Protein AF-W1XJT5-F1 (afdb_monomer_lite)

pLDDT: mean 87.56, std 9.22, range [59.28, 98.25]

Structure (mmCIF, N/CA/C/O backbone):
data_AF-W1XJT5-F1
#
_entry.id   AF-W1XJT5-F1
#
loop_
_atom_site.group_PDB
_atom_site.id
_atom_site.type_symbol
_atom_site.label_atom_id
_atom_site.label_alt_id
_atom_site.label_comp_id
_atom_site.label_asym_id
_atom_site.label_entity_id
_atom_site.label_seq_id
_atom_site.pdbx_PDB_ins_code
_atom_site.Cartn_x
_atom_site.Cartn_y
_atom_site.Cartn_z
_atom_site.occupancy
_atom_site.B_iso_or_equiv
_atom_site.auth_seq_id
_atom_site.auth_comp_id
_atom_site.auth_asym_id
_atom_site.auth_atom_id
_atom_site.pdbx_PDB_model_num
ATOM 1 N N . ALA A 1 1 ? -17.148 11.305 3.351 1.00 88.12 1 ALA A N 1
ATOM 2 C CA . ALA A 1 1 ? -17.653 9.930 3.123 1.00 88.12 1 ALA A CA 1
ATOM 3 C C . ALA A 1 1 ? -16.658 8.889 3.640 1.00 88.12 1 ALA A C 1
ATOM 5 O O . ALA A 1 1 ? -17.015 8.144 4.544 1.00 88.12 1 ALA A O 1
ATOM 6 N N . PHE A 1 2 ? -15.405 8.926 3.171 1.00 92.44 2 PHE A N 1
ATOM 7 C CA . PHE A 1 2 ? -14.313 8.024 3.569 1.00 92.44 2 PHE A CA 1
ATOM 8 C C . PHE A 1 2 ? -14.162 7.825 5.087 1.00 92.44 2 PHE A C 1
ATOM 10 O O . PHE A 1 2 ? -14.231 6.705 5.579 1.00 92.44 2 PHE A O 1
ATOM 17 N N . THR A 1 3 ? -14.057 8.909 5.864 1.00 92.06 3 THR A N 1
ATOM 18 C CA . THR A 1 3 ? -13.899 8.814 7.329 1.00 92.06 3 THR A CA 1
ATOM 19 C C . THR A 1 3 ? -15.021 8.013 8.013 1.00 92.06 3 THR A C 1
ATOM 21 O O . THR A 1 3 ? -14.771 7.270 8.963 1.00 92.06 3 THR A O 1
ATOM 24 N N . GLN A 1 4 ? -16.260 8.128 7.527 1.00 94.62 4 GLN A N 1
ATOM 25 C CA . GLN A 1 4 ? -17.400 7.406 8.097 1.00 94.62 4 GLN A CA 1
ATOM 26 C C . GLN A 1 4 ? -17.391 5.919 7.719 1.00 94.62 4 GLN A C 1
ATOM 28 O O . GLN A 1 4 ? -17.813 5.083 8.519 1.00 94.62 4 GLN A O 1
ATOM 33 N N . GLU A 1 5 ? -16.906 5.591 6.525 1.00 94.69 5 GLU A N 1
ATOM 34 C CA . GLU A 1 5 ? -16.703 4.217 6.066 1.00 94.69 5 GLU A CA 1
ATOM 35 C C . GLU A 1 5 ? -15.597 3.524 6.866 1.00 94.69 5 GLU A C 1
ATOM 37 O O . GLU A 1 5 ? -15.837 2.461 7.434 1.00 94.69 5 GLU A O 1
ATOM 42 N N . VAL A 1 6 ? -14.437 4.175 7.019 1.00 94.00 6 VAL A N 1
ATOM 43 C CA . VAL A 1 6 ? -13.324 3.674 7.842 1.00 94.00 6 VAL A CA 1
ATOM 44 C C . VAL A 1 6 ? -13.784 3.403 9.273 1.00 94.00 6 VAL A C 1
ATOM 46 O O . VAL A 1 6 ? -13.485 2.348 9.826 1.00 94.00 6 VAL A O 1
ATOM 49 N N . LYS A 1 7 ? -14.562 4.320 9.867 1.00 94.62 7 LYS A N 1
ATOM 50 C CA . LYS A 1 7 ? -15.128 4.123 11.208 1.00 94.62 7 LYS A CA 1
ATOM 51 C C . LYS A 1 7 ? -15.990 2.857 11.277 1.00 94.62 7 LYS A C 1
ATOM 53 O O . LYS A 1 7 ? -15.750 2.017 12.137 1.00 94.62 7 LYS A O 1
ATOM 58 N N . ARG A 1 8 ? -16.946 2.698 10.355 1.00 97.12 8 ARG A N 1
ATOM 59 C CA . ARG A 1 8 ? -17.837 1.521 10.305 1.00 97.12 8 ARG A CA 1
ATOM 60 C C . ARG A 1 8 ? -17.064 0.219 10.093 1.00 97.12 8 ARG A C 1
ATOM 62 O O . ARG A 1 8 ? -17.406 -0.800 10.685 1.00 97.12 8 ARG A O 1
ATOM 69 N N . TYR A 1 9 ? -16.024 0.244 9.262 1.00 96.00 9 TYR A N 1
ATOM 70 C CA . TYR A 1 9 ? -15.168 -0.916 9.030 1.00 96.00 9 TYR A CA 1
ATOM 71 C C . TYR A 1 9 ? -14.431 -1.333 10.310 1.00 96.00 9 TYR A C 1
ATOM 73 O O . TYR A 1 9 ? -14.473 -2.501 10.688 1.00 96.00 9 TYR A O 1
ATOM 81 N N . LEU A 1 10 ? -13.806 -0.384 11.013 1.00 95.62 10 LEU A N 1
ATOM 82 C CA . LEU A 1 10 ? -13.038 -0.670 12.230 1.00 95.62 10 LEU A CA 1
ATOM 83 C C . LEU A 1 10 ? -13.923 -1.046 13.428 1.00 95.62 10 LEU A C 1
ATOM 85 O O . LEU A 1 10 ? -13.483 -1.811 14.277 1.00 95.62 10 LEU A O 1
ATOM 89 N N . GLU A 1 11 ? -15.175 -0.580 13.481 1.00 97.44 11 GLU A N 1
ATOM 90 C CA . GLU A 1 11 ? -16.171 -1.075 14.448 1.00 97.44 11 GLU A CA 1
ATOM 91 C C . GLU A 1 11 ? -16.449 -2.574 14.255 1.00 97.44 11 GLU A C 1
ATOM 93 O O . GLU A 1 11 ? -16.609 -3.307 15.229 1.00 97.44 11 GLU A O 1
ATOM 98 N N . ARG A 1 12 ? -16.473 -3.045 13.002 1.00 98.25 12 ARG A N 1
ATOM 99 C CA . ARG A 1 12 ? -16.688 -4.460 12.667 1.00 98.25 12 ARG A CA 1
ATOM 100 C C . ARG A 1 12 ? -15.419 -5.306 12.800 1.00 98.25 12 ARG A C 1
ATOM 102 O O . ARG A 1 12 ? -15.512 -6.481 13.148 1.00 98.25 12 ARG A O 1
ATOM 109 N N . TYR A 1 13 ? -14.254 -4.724 12.524 1.00 97.56 13 TYR A N 1
ATOM 110 C CA . TYR A 1 13 ? -12.954 -5.399 12.528 1.00 97.56 13 TYR A CA 1
ATOM 111 C C . TYR A 1 13 ? -11.945 -4.652 13.418 1.00 97.56 13 TYR A C 1
ATOM 113 O O . TYR A 1 13 ? -10.977 -4.073 12.919 1.00 97.56 13 TYR A O 1
ATOM 121 N N . PRO A 1 14 ? -12.127 -4.675 14.751 1.00 96.69 14 PRO A N 1
ATOM 122 C CA . PRO A 1 14 ? -11.333 -3.857 15.673 1.00 96.69 14 PRO A CA 1
ATOM 123 C C . PRO A 1 14 ? -9.846 -4.240 15.726 1.00 96.69 14 PRO A C 1
ATOM 125 O O . PRO A 1 14 ? -9.019 -3.433 16.138 1.00 96.69 14 PRO A O 1
ATOM 128 N N . ASN A 1 15 ? -9.493 -5.449 15.279 1.00 97.62 15 ASN A N 1
ATOM 129 C CA . ASN A 1 15 ? -8.119 -5.958 15.298 1.00 97.62 15 ASN A CA 1
ATOM 130 C C . ASN A 1 15 ? -7.329 -5.654 14.012 1.00 97.62 15 ASN A C 1
ATOM 132 O O . ASN A 1 15 ? -6.193 -6.106 13.881 1.00 97.62 15 ASN A O 1
ATOM 136 N N . THR A 1 16 ? -7.898 -4.939 13.032 1.00 97.25 16 THR A N 1
ATOM 137 C CA . THR A 1 16 ? -7.147 -4.563 11.825 1.00 97.25 16 THR A CA 1
ATOM 138 C C . THR A 1 16 ? -5.983 -3.644 12.197 1.00 97.25 16 THR A C 1
ATOM 140 O O . THR A 1 16 ? -6.178 -2.584 12.786 1.00 97.25 16 THR A O 1
ATOM 143 N N . GLN A 1 17 ? -4.763 -4.036 11.826 1.00 97.06 17 GLN A N 1
ATOM 144 C CA . GLN A 1 17 ? -3.552 -3.257 12.113 1.00 97.06 17 GLN A CA 1
ATOM 145 C C . GLN A 1 17 ? -3.059 -2.457 10.904 1.00 97.06 17 GLN A C 1
ATOM 147 O O . GLN A 1 17 ? -2.505 -1.368 11.066 1.00 97.06 17 GLN A O 1
ATOM 152 N N . TYR A 1 18 ? -3.297 -2.967 9.693 1.00 96.88 18 TYR A N 1
ATOM 153 C CA . TYR A 1 18 ? -2.783 -2.400 8.450 1.00 96.88 18 TYR A CA 1
ATOM 154 C C . TYR A 1 18 ? -3.817 -2.456 7.326 1.00 96.88 18 TYR A C 1
ATOM 156 O O . TYR A 1 18 ? -4.720 -3.291 7.341 1.00 96.88 18 TYR A O 1
ATOM 164 N N . VAL A 1 19 ? -3.638 -1.579 6.341 1.00 94.62 19 VAL A N 1
ATOM 165 C CA . VAL A 1 19 ? -4.331 -1.583 5.052 1.00 94.62 19 VAL A CA 1
ATOM 166 C C . VAL A 1 19 ? -3.283 -1.485 3.952 1.00 94.62 19 VAL A C 1
ATOM 168 O O . VAL A 1 19 ? -2.355 -0.682 4.058 1.00 94.62 19 VAL A O 1
ATOM 171 N N . ASP A 1 20 ? -3.439 -2.278 2.900 1.00 94.50 20 ASP A N 1
ATOM 172 C CA . ASP A 1 20 ? -2.566 -2.230 1.732 1.00 94.50 20 ASP A CA 1
ATOM 173 C C . ASP A 1 20 ? -3.220 -1.371 0.647 1.00 94.50 20 ASP A C 1
ATOM 175 O O . ASP A 1 20 ? -4.342 -1.635 0.216 1.00 94.50 20 ASP A O 1
ATOM 179 N N . VAL A 1 21 ? -2.523 -0.318 0.221 1.00 93.06 21 VAL A N 1
ATOM 180 C CA . VAL A 1 21 ? -2.909 0.484 -0.945 1.00 93.06 21 VAL A CA 1
ATOM 181 C C . VAL A 1 21 ? -2.165 -0.090 -2.139 1.00 93.06 21 VAL A C 1
ATOM 183 O O . VAL A 1 21 ? -0.935 -0.120 -2.119 1.00 93.06 21 VAL A O 1
ATOM 186 N N . LEU A 1 22 ? -2.898 -0.572 -3.143 1.00 92.50 22 LEU A N 1
ATOM 187 C CA . LEU A 1 22 ? -2.344 -1.288 -4.291 1.00 92.50 22 LEU A CA 1
ATOM 188 C C . LEU A 1 22 ? -2.588 -0.527 -5.597 1.00 92.50 22 LEU A C 1
ATOM 190 O O . LEU A 1 22 ? -3.646 0.060 -5.813 1.00 92.50 22 LEU A O 1
ATOM 194 N N . LEU A 1 23 ? -1.597 -0.600 -6.473 1.00 90.50 23 LEU A N 1
ATOM 195 C CA . LEU A 1 23 ? -1.579 -0.152 -7.856 1.00 90.50 23 LEU A CA 1
ATOM 196 C C . LEU A 1 23 ? -1.315 -1.385 -8.720 1.00 90.50 23 LEU A C 1
ATOM 198 O O . LEU A 1 23 ? -0.648 -2.318 -8.273 1.00 90.50 23 LEU A O 1
ATOM 202 N N . THR A 1 24 ? -1.810 -1.396 -9.950 1.00 88.88 24 THR A N 1
ATOM 203 C CA . THR A 1 24 ? -1.489 -2.459 -10.911 1.00 88.88 24 THR A CA 1
ATOM 204 C C . THR A 1 24 ? -0.641 -1.856 -12.021 1.00 88.88 24 THR A C 1
ATOM 206 O O . THR A 1 24 ? -1.039 -0.839 -12.590 1.00 88.88 24 THR A O 1
ATOM 209 N N . ASP A 1 25 ? 0.528 -2.436 -12.292 1.00 83.06 25 ASP A N 1
ATOM 210 C CA . ASP A 1 25 ? 1.356 -2.014 -13.426 1.00 83.06 25 ASP A CA 1
ATOM 211 C C . ASP A 1 25 ? 0.823 -2.569 -14.763 1.00 83.06 25 ASP A C 1
ATOM 213 O O . ASP A 1 25 ? -0.167 -3.304 -14.808 1.00 83.06 25 ASP A O 1
ATOM 217 N N . LEU A 1 26 ? 1.469 -2.204 -15.877 1.00 81.44 26 LEU A N 1
ATOM 218 C CA . LEU A 1 26 ? 1.064 -2.643 -17.222 1.00 81.44 26 LEU A CA 1
ATOM 219 C C . LEU A 1 26 ? 1.113 -4.167 -17.408 1.00 81.44 26 LEU A C 1
ATOM 221 O O . LEU A 1 26 ? 0.432 -4.693 -18.286 1.00 81.44 26 LEU A O 1
ATOM 225 N N . ASN A 1 27 ? 1.889 -4.872 -16.583 1.00 84.50 27 ASN A N 1
ATOM 226 C CA . ASN A 1 27 ? 2.019 -6.325 -16.620 1.00 84.50 27 ASN A CA 1
ATOM 227 C C . ASN A 1 27 ? 1.014 -7.021 -15.688 1.00 84.50 27 ASN A C 1
ATOM 229 O O . ASN A 1 27 ? 1.031 -8.246 -15.572 1.00 84.50 27 ASN A O 1
ATOM 233 N N . GLY A 1 28 ? 0.136 -6.268 -15.019 1.00 87.44 28 GLY A N 1
ATOM 234 C CA . GLY A 1 28 ? -0.825 -6.821 -14.070 1.00 87.44 28 GLY A CA 1
ATOM 235 C C . GLY A 1 28 ? -0.240 -7.085 -12.680 1.00 87.44 28 GLY A C 1
ATOM 236 O O . GLY A 1 28 ? -0.929 -7.660 -11.837 1.00 87.44 28 GLY A O 1
ATOM 237 N N . CYS A 1 29 ? 1.010 -6.695 -12.408 1.00 88.88 29 CYS A N 1
ATOM 238 C CA . CYS A 1 29 ? 1.627 -6.935 -11.109 1.00 88.88 29 CYS A CA 1
ATOM 239 C C . CYS A 1 29 ? 1.149 -5.899 -10.085 1.00 88.88 29 CYS A C 1
ATOM 241 O O . CYS A 1 29 ? 1.171 -4.689 -10.329 1.00 88.88 29 CYS A O 1
ATOM 243 N N . PHE A 1 30 ? 0.743 -6.377 -8.905 1.00 89.69 30 PHE A N 1
ATOM 244 C CA . PHE A 1 30 ? 0.380 -5.504 -7.793 1.00 89.69 30 PHE A CA 1
ATOM 245 C C . PHE A 1 30 ? 1.623 -4.867 -7.178 1.00 89.69 30 PHE A C 1
ATOM 247 O O . PHE A 1 30 ? 2.515 -5.559 -6.686 1.00 89.69 30 PHE A O 1
ATOM 254 N N . ARG A 1 31 ? 1.648 -3.536 -7.143 1.00 89.56 31 ARG A N 1
ATOM 255 C CA . ARG A 1 31 ? 2.640 -2.736 -6.421 1.00 89.56 31 ARG A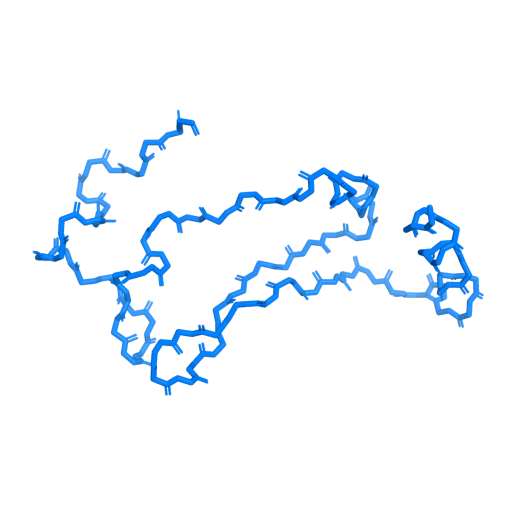 CA 1
ATOM 256 C C . ARG A 1 31 ? 1.941 -1.961 -5.325 1.00 89.56 31 ARG A C 1
ATOM 258 O O . ARG A 1 31 ? 0.864 -1.418 -5.548 1.00 89.56 31 ARG A O 1
ATOM 265 N N . GLY A 1 32 ? 2.514 -1.928 -4.129 1.00 89.81 32 GLY A N 1
ATOM 266 C CA . GLY A 1 32 ? 1.741 -1.526 -2.966 1.00 89.81 32 GLY A CA 1
ATOM 267 C C . GLY A 1 32 ? 2.520 -0.855 -1.861 1.00 89.81 32 GLY A C 1
ATOM 268 O O . GLY A 1 32 ? 3.736 -0.985 -1.749 1.00 89.81 32 GLY A O 1
ATOM 269 N N . LYS A 1 33 ? 1.766 -0.168 -1.007 1.00 90.50 33 LYS A N 1
ATOM 270 C CA . LYS A 1 33 ? 2.251 0.388 0.247 1.00 90.50 33 LYS A CA 1
ATOM 271 C C . LYS A 1 33 ? 1.353 -0.081 1.380 1.00 90.50 33 LYS A C 1
ATOM 273 O O . LYS A 1 33 ? 0.145 0.156 1.364 1.00 90.50 33 LYS A O 1
ATOM 278 N N . ARG A 1 34 ? 1.961 -0.714 2.381 1.00 94.62 34 ARG A N 1
ATOM 279 C CA . ARG A 1 34 ? 1.284 -1.091 3.621 1.00 94.62 34 ARG A CA 1
ATOM 280 C C . ARG A 1 34 ? 1.222 0.105 4.562 1.00 94.62 34 ARG A C 1
ATOM 282 O O . ARG A 1 34 ? 2.253 0.665 4.928 1.00 94.62 34 ARG A O 1
ATOM 289 N N . ILE A 1 35 ? 0.017 0.488 4.967 1.00 94.56 35 ILE A N 1
ATOM 290 C CA . ILE A 1 35 ? -0.247 1.658 5.807 1.00 94.56 35 ILE A CA 1
ATOM 291 C C . ILE A 1 35 ? -0.832 1.201 7.146 1.00 94.56 35 ILE A C 1
ATOM 293 O O . ILE A 1 35 ? -1.816 0.460 7.156 1.00 94.56 35 ILE A O 1
ATOM 297 N N . PRO A 1 36 ? -0.277 1.631 8.293 1.00 95.81 36 PRO A N 1
ATOM 298 C CA . PRO A 1 36 ? -0.877 1.334 9.586 1.00 95.81 36 PRO A CA 1
ATOM 299 C C . PRO A 1 36 ? -2.231 2.031 9.721 1.00 95.81 36 PRO A C 1
ATOM 301 O O . PRO A 1 36 ? -2.395 3.186 9.320 1.00 95.81 36 PRO A O 1
ATOM 304 N N . VAL A 1 37 ? -3.190 1.359 10.359 1.00 95.12 37 VAL A N 1
ATOM 305 C CA . VAL A 1 37 ? -4.553 1.878 10.562 1.00 95.12 37 VAL A CA 1
ATOM 306 C C . VAL A 1 37 ? -4.558 3.221 11.298 1.00 95.12 37 VAL A C 1
ATOM 308 O O . VAL A 1 37 ? -5.382 4.086 11.011 1.00 95.12 37 VAL A O 1
ATOM 311 N N . SER A 1 38 ? -3.579 3.460 12.174 1.00 93.19 38 SER A N 1
ATOM 312 C CA . SER A 1 38 ? -3.380 4.752 12.846 1.00 93.19 38 SER A CA 1
ATOM 313 C C . SER A 1 38 ? -3.190 5.931 11.879 1.00 93.19 38 SER A C 1
ATOM 315 O O . SER A 1 38 ? -3.478 7.073 12.234 1.00 93.19 38 SER A O 1
ATOM 317 N N . SER A 1 39 ? -2.744 5.670 10.647 1.00 92.25 39 SER A N 1
ATOM 318 C CA . SER A 1 39 ? -2.525 6.667 9.595 1.00 92.25 39 SER A CA 1
ATOM 319 C C . SER A 1 39 ? -3.627 6.701 8.529 1.00 92.25 39 SER A C 1
ATOM 321 O O . SER A 1 39 ? -3.547 7.539 7.633 1.00 92.25 39 SER A O 1
ATOM 323 N N . LEU A 1 40 ? -4.679 5.874 8.627 1.00 90.06 40 LEU A N 1
ATOM 324 C CA . LEU A 1 40 ? -5.762 5.798 7.628 1.00 90.06 40 LEU A CA 1
ATOM 325 C C . LEU A 1 40 ? -6.412 7.148 7.335 1.00 90.06 40 LEU A C 1
ATOM 327 O O . LEU A 1 40 ? -6.702 7.443 6.184 1.00 90.06 40 LEU A O 1
ATOM 331 N N . LYS A 1 41 ? -6.598 8.002 8.350 1.00 88.06 41 LYS A N 1
ATOM 332 C CA . LYS A 1 41 ? -7.185 9.338 8.150 1.00 88.06 41 LYS A CA 1
ATOM 333 C C . LYS A 1 41 ? -6.386 10.193 7.161 1.00 88.06 41 LYS A C 1
ATOM 335 O O . LYS A 1 41 ? -6.969 11.015 6.468 1.00 88.06 41 LYS A O 1
ATOM 340 N N . LYS A 1 42 ? -5.065 9.993 7.067 1.00 90.00 42 LYS A N 1
ATOM 341 C CA . LYS A 1 42 ? -4.212 10.720 6.115 1.00 90.00 42 LYS A CA 1
ATOM 342 C C . LYS A 1 42 ? -4.494 10.308 4.665 1.00 90.00 42 LYS A C 1
ATOM 344 O O . LYS A 1 42 ? -4.339 11.143 3.783 1.00 90.00 42 LYS A O 1
ATOM 349 N N . LEU A 1 43 ? -4.972 9.078 4.439 1.00 90.94 43 LEU A N 1
ATOM 350 C CA . LEU A 1 43 ? -5.311 8.563 3.107 1.00 90.94 43 LEU A CA 1
ATOM 351 C C . LEU A 1 43 ? -6.517 9.253 2.470 1.00 90.94 43 LEU A C 1
ATOM 353 O O . LEU A 1 43 ? -6.695 9.131 1.265 1.00 90.94 43 LEU A O 1
ATOM 357 N N . GLU A 1 44 ? -7.314 10.019 3.223 1.00 90.50 44 GLU A N 1
ATOM 358 C CA . GLU A 1 44 ? -8.403 10.817 2.639 1.00 90.50 44 GLU A CA 1
ATOM 359 C C . GLU A 1 44 ? -7.882 11.818 1.594 1.00 90.50 44 GLU A C 1
ATOM 361 O O . GLU A 1 44 ? -8.587 12.147 0.644 1.00 90.50 44 GLU A O 1
ATOM 366 N N . LYS A 1 45 ? -6.628 12.265 1.739 1.00 90.62 45 LYS A N 1
ATOM 367 C CA . LYS A 1 45 ? -5.935 13.126 0.769 1.00 90.62 45 LYS A CA 1
ATOM 368 C C . LYS A 1 45 ? -5.071 12.342 -0.228 1.00 90.62 45 LYS A C 1
ATOM 370 O O . LYS A 1 45 ? -4.316 12.946 -0.981 1.00 90.62 45 LYS A O 1
ATOM 375 N N . GLY A 1 46 ? -5.166 11.015 -0.224 1.00 89.62 46 GLY A N 1
ATOM 376 C CA . GLY A 1 46 ? -4.273 10.116 -0.945 1.00 89.62 46 GLY A CA 1
ATOM 377 C C . GLY A 1 46 ? -2.979 9.809 -0.186 1.00 89.6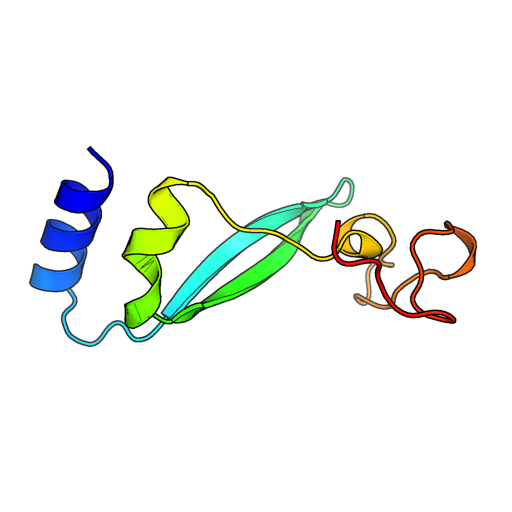2 46 GLY A C 1
ATOM 378 O O . GLY A 1 46 ? -2.781 10.196 0.968 1.00 89.62 46 GLY A O 1
ATOM 379 N N . CYS A 1 47 ? -2.086 9.072 -0.842 1.00 90.38 47 CYS A N 1
ATOM 380 C CA . CYS A 1 47 ? -0.739 8.800 -0.359 1.00 90.38 47 CYS A CA 1
ATOM 381 C C . CYS A 1 47 ? 0.258 8.781 -1.510 1.00 90.38 47 CYS A C 1
ATOM 383 O O . CYS A 1 47 ? -0.078 8.394 -2.627 1.00 90.38 47 CYS A O 1
ATOM 385 N N . TYR A 1 48 ? 1.501 9.125 -1.196 1.00 88.69 48 TYR A N 1
ATOM 386 C CA . TYR A 1 48 ? 2.604 9.036 -2.140 1.00 88.69 48 TYR A CA 1
ATOM 387 C C . TYR A 1 48 ? 3.148 7.614 -2.247 1.00 88.69 48 TYR A C 1
ATOM 389 O O . TYR A 1 48 ? 3.305 6.907 -1.236 1.00 88.69 48 TYR A O 1
ATOM 397 N N . PHE A 1 49 ? 3.473 7.258 -3.485 1.00 88.94 49 PHE A N 1
ATOM 398 C CA . PHE A 1 49 ? 4.268 6.101 -3.854 1.00 88.94 49 PHE A CA 1
ATOM 399 C C . PHE A 1 49 ? 5.642 6.561 -4.351 1.00 88.94 49 PHE A C 1
ATOM 401 O O . PHE A 1 49 ? 5.727 7.640 -4.940 1.00 88.94 49 PHE A O 1
ATOM 408 N N . PRO A 1 50 ? 6.688 5.749 -4.137 1.00 85.31 50 PRO A N 1
ATOM 409 C CA . PRO A 1 50 ? 7.971 5.914 -4.813 1.00 85.31 50 PRO A CA 1
ATOM 410 C C . PRO A 1 50 ? 7.782 5.988 -6.334 1.00 85.31 50 PRO A C 1
ATOM 412 O O . PRO A 1 50 ? 7.014 5.199 -6.890 1.00 85.31 50 PRO A O 1
ATOM 415 N N . ALA A 1 51 ? 8.458 6.914 -7.015 1.00 85.56 51 ALA A N 1
ATOM 416 C CA . ALA A 1 51 ? 8.376 7.042 -8.474 1.00 85.56 51 ALA A CA 1
ATOM 417 C C . ALA A 1 51 ? 8.932 5.797 -9.186 1.00 85.56 51 ALA A C 1
ATOM 419 O O . ALA A 1 51 ? 8.418 5.393 -10.231 1.00 85.56 51 ALA A O 1
ATOM 420 N N . SER A 1 52 ? 9.910 5.140 -8.561 1.00 84.94 52 SER A N 1
ATOM 421 C CA . SER A 1 52 ? 10.476 3.852 -8.967 1.00 84.94 52 SER A CA 1
ATOM 422 C C . SER A 1 52 ? 9.431 2.746 -9.140 1.00 84.94 52 SER A C 1
ATOM 424 O O . SER A 1 52 ? 9.696 1.774 -9.841 1.00 84.94 52 SER A O 1
ATOM 426 N N . VAL A 1 53 ? 8.208 2.903 -8.606 1.00 88.00 53 VAL A N 1
ATOM 427 C CA . VAL A 1 53 ? 7.105 1.954 -8.826 1.00 88.00 53 VAL A CA 1
ATOM 428 C C . VAL A 1 53 ? 6.782 1.720 -10.302 1.00 88.00 53 VAL A C 1
ATOM 430 O O . VAL A 1 53 ? 6.308 0.644 -10.661 1.00 88.00 53 VAL A O 1
ATOM 433 N N . PHE A 1 54 ? 7.075 2.701 -11.157 1.00 85.25 54 PHE A N 1
ATOM 434 C CA . PHE A 1 54 ? 6.881 2.623 -12.605 1.00 85.25 54 PHE A CA 1
ATOM 435 C C . PHE A 1 54 ? 8.102 2.096 -13.369 1.00 85.25 54 PHE A C 1
ATOM 437 O O . PHE A 1 54 ? 8.014 1.873 -14.572 1.00 85.25 54 PHE A O 1
ATOM 444 N N . ALA A 1 55 ? 9.223 1.889 -12.683 1.00 88.44 55 ALA A N 1
ATOM 445 C CA . ALA A 1 55 ? 10.482 1.419 -13.245 1.00 88.44 55 ALA A CA 1
ATOM 446 C C . ALA A 1 55 ? 10.928 0.108 -12.596 1.00 88.44 55 ALA A C 1
ATOM 448 O O . ALA A 1 55 ?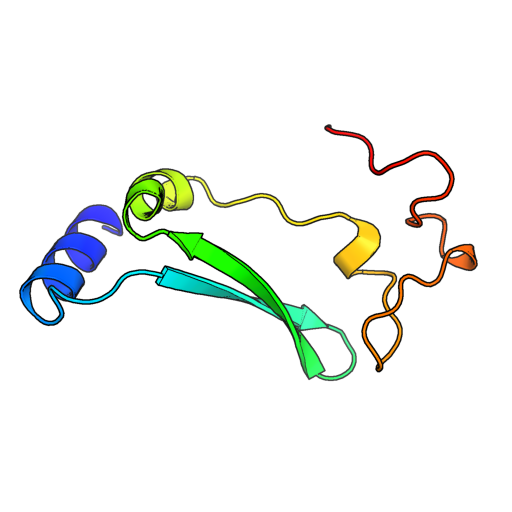 12.114 -0.099 -12.397 1.00 88.44 55 ALA A O 1
ATOM 449 N N . MET A 1 56 ? 9.995 -0.773 -12.234 1.00 87.44 56 MET A N 1
ATOM 450 C CA . MET A 1 56 ? 10.333 -2.092 -11.704 1.00 87.44 56 MET A CA 1
ATOM 451 C C . MET A 1 56 ? 10.207 -3.192 -12.759 1.00 87.44 56 MET A C 1
ATOM 453 O O . MET A 1 56 ? 9.271 -3.193 -13.560 1.00 87.44 56 MET A O 1
ATOM 457 N N . ASP A 1 57 ? 11.107 -4.172 -12.707 1.00 88.12 57 ASP A N 1
ATOM 458 C CA . ASP A 1 57 ? 10.973 -5.431 -13.435 1.00 88.12 57 ASP A CA 1
ATOM 459 C C . ASP A 1 57 ? 9.887 -6.334 -12.806 1.00 88.12 57 ASP A C 1
ATOM 461 O O . ASP A 1 57 ? 9.307 -6.043 -11.751 1.00 88.12 57 ASP A O 1
ATOM 465 N N . ILE A 1 58 ? 9.596 -7.472 -13.440 1.00 87.50 58 ILE A N 1
ATOM 466 C CA . ILE A 1 58 ? 8.586 -8.425 -12.946 1.00 87.50 58 ILE A CA 1
ATOM 467 C C . ILE A 1 58 ? 8.926 -9.016 -11.566 1.00 87.50 58 ILE A C 1
ATOM 469 O O . ILE A 1 58 ? 8.030 -9.441 -10.839 1.00 87.50 58 ILE A O 1
ATOM 473 N N . LEU A 1 59 ? 10.204 -9.018 -11.183 1.00 89.00 59 LEU A N 1
ATOM 474 C CA . LEU A 1 59 ? 10.681 -9.505 -9.890 1.00 89.00 59 LEU A CA 1
ATOM 475 C C . LEU A 1 59 ? 10.595 -8.422 -8.800 1.00 89.00 59 LEU A C 1
ATOM 477 O O . LEU A 1 59 ? 10.707 -8.739 -7.618 1.00 89.00 59 LEU A O 1
ATOM 481 N N . GLY A 1 60 ? 10.325 -7.168 -9.177 1.00 86.00 60 GLY A N 1
ATOM 482 C CA . GLY A 1 60 ? 10.241 -6.023 -8.273 1.00 86.00 60 GLY A CA 1
ATOM 483 C C . GLY A 1 60 ? 11.569 -5.305 -8.046 1.00 86.00 60 GLY A C 1
ATOM 484 O O . GLY A 1 60 ? 11.660 -4.514 -7.111 1.00 86.00 60 GLY A O 1
ATOM 485 N N . ASN A 1 61 ? 12.583 -5.561 -8.873 1.00 88.12 61 ASN A N 1
ATOM 486 C CA . ASN A 1 61 ? 13.818 -4.784 -8.850 1.00 88.12 61 ASN A CA 1
ATOM 487 C C . ASN A 1 61 ? 13.626 -3.502 -9.648 1.00 88.12 61 ASN A C 1
ATOM 489 O O . ASN A 1 61 ? 12.993 -3.521 -10.702 1.00 88.12 61 ASN A O 1
ATOM 493 N N . VAL A 1 62 ? 14.203 -2.404 -9.172 1.00 87.25 62 VAL A N 1
ATOM 494 C CA . VAL A 1 62 ? 14.221 -1.154 -9.930 1.00 87.25 62 VAL A CA 1
ATOM 495 C C . VAL A 1 62 ? 15.183 -1.299 -11.113 1.00 87.25 62 VAL A C 1
ATOM 497 O O . VAL A 1 62 ? 16.310 -1.760 -10.960 1.00 87.25 62 VAL A O 1
ATOM 500 N N . VAL A 1 63 ? 14.710 -0.933 -12.299 1.00 88.69 63 VAL A N 1
ATOM 501 C CA . VAL A 1 63 ? 15.459 -0.871 -13.553 1.00 88.69 63 VAL A CA 1
ATOM 502 C C . VAL A 1 63 ? 16.056 0.529 -13.649 1.00 88.69 63 VAL A C 1
ATOM 504 O O . VAL A 1 63 ? 15.373 1.484 -14.025 1.00 88.69 63 VAL A O 1
ATOM 507 N N . GLU A 1 64 ? 17.323 0.662 -13.266 1.00 85.44 64 GLU A N 1
ATOM 508 C CA . GLU A 1 64 ? 18.022 1.950 -13.173 1.00 85.44 64 GLU A CA 1
ATOM 509 C C . GLU A 1 64 ? 18.058 2.692 -14.522 1.00 85.44 64 GLU A C 1
ATOM 511 O O . GLU A 1 64 ? 17.877 3.910 -14.580 1.00 85.44 64 GLU A O 1
ATOM 516 N N . GLU A 1 65 ? 18.168 1.959 -15.633 1.00 86.19 65 GLU A N 1
ATOM 517 C CA . GLU A 1 65 ? 18.204 2.496 -16.998 1.00 86.19 65 GLU A CA 1
ATOM 518 C C . GLU A 1 65 ? 16.912 3.219 -17.404 1.00 86.19 65 GLU A C 1
ATOM 520 O O . GLU A 1 65 ? 16.921 4.025 -18.336 1.00 86.19 65 GLU A O 1
ATOM 525 N N . ALA A 1 66 ? 15.801 2.975 -16.701 1.00 84.44 66 ALA A N 1
ATOM 526 C CA . ALA A 1 66 ? 14.558 3.717 -16.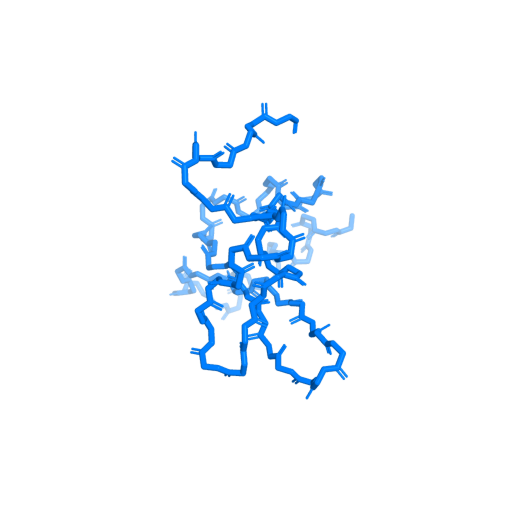899 1.00 84.44 66 ALA A CA 1
ATOM 527 C C . ALA A 1 66 ? 14.645 5.172 -16.392 1.00 84.44 66 ALA A C 1
ATOM 529 O O . ALA A 1 66 ? 13.713 5.949 -16.604 1.00 84.44 66 ALA A O 1
ATOM 530 N N . GLY A 1 67 ? 15.736 5.553 -15.714 1.00 79.62 67 GLY A N 1
ATOM 531 C CA . GLY A 1 67 ? 15.987 6.918 -15.241 1.00 79.62 67 GLY A CA 1
ATOM 532 C C . GLY A 1 67 ? 15.126 7.344 -14.048 1.00 79.62 67 GLY A C 1
ATOM 533 O O . GLY A 1 67 ? 15.130 8.514 -13.672 1.00 79.62 67 GLY A O 1
ATOM 534 N N . LEU A 1 68 ? 14.382 6.404 -13.460 1.00 77.50 68 LEU A N 1
ATOM 535 C CA . LEU A 1 68 ? 13.594 6.573 -12.231 1.00 77.50 68 LEU A CA 1
ATOM 536 C C . LEU A 1 68 ? 14.223 5.820 -11.042 1.00 77.50 68 LEU A C 1
ATOM 538 O O . LEU A 1 68 ? 13.576 5.644 -10.009 1.00 77.50 68 LEU A O 1
ATOM 542 N N . GLY A 1 69 ? 15.453 5.335 -11.234 1.00 66.38 69 GLY A N 1
ATOM 543 C CA . GLY A 1 69 ? 16.219 4.536 -10.289 1.00 66.38 69 GLY A CA 1
ATOM 544 C C . GLY A 1 69 ? 16.924 5.329 -9.187 1.00 66.38 69 GLY A C 1
ATOM 545 O O . GLY A 1 69 ? 16.920 6.563 -9.172 1.00 66.38 69 GLY A O 1
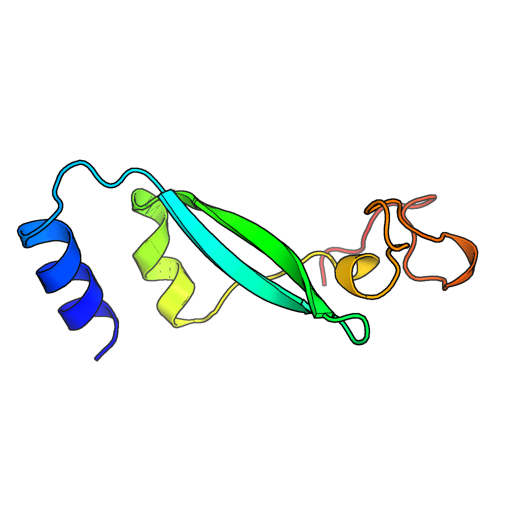ATOM 546 N N . GLN A 1 70 ? 17.466 4.595 -8.216 1.00 66.12 70 GLN A N 1
ATOM 547 C CA . GLN A 1 70 ? 17.885 5.084 -6.901 1.00 66.12 70 GLN A CA 1
ATOM 548 C C . GLN A 1 70 ? 19.389 5.369 -6.756 1.00 66.12 70 GLN A C 1
ATOM 550 O O . GLN A 1 70 ? 19.802 5.678 -5.638 1.00 66.12 70 GLN A O 1
ATOM 555 N N . GLU A 1 71 ? 20.222 5.353 -7.807 1.00 63.50 71 GLU A N 1
ATOM 556 C CA . GLU A 1 71 ? 21.665 5.656 -7.639 1.00 63.50 71 GLU A CA 1
ATOM 557 C C . GLU A 1 71 ? 21.949 7.007 -6.936 1.00 63.50 71 GLU A C 1
ATOM 559 O O . GLU A 1 71 ? 22.952 7.139 -6.235 1.00 63.50 71 GLU A O 1
ATOM 564 N N . MET A 1 72 ? 21.044 7.993 -7.033 1.00 60.28 72 MET A N 1
ATOM 565 C CA . MET A 1 72 ? 21.100 9.253 -6.263 1.00 60.28 72 MET A CA 1
ATOM 566 C C . MET A 1 72 ? 20.048 9.372 -5.142 1.00 60.28 72 MET A C 1
ATOM 568 O O . MET A 1 72 ? 20.019 10.381 -4.435 1.00 60.28 72 MET A O 1
ATOM 572 N N . GLY A 1 73 ? 19.204 8.357 -4.954 1.00 66.56 73 GLY A N 1
ATOM 573 C CA . GLY A 1 73 ? 18.011 8.405 -4.108 1.00 66.56 73 GLY A CA 1
ATOM 574 C C . GLY A 1 73 ? 16.808 9.055 -4.800 1.00 66.56 73 GLY A C 1
ATOM 575 O O . GLY A 1 73 ? 16.945 9.897 -5.689 1.00 66.56 73 GLY A O 1
ATOM 576 N N . GLU A 1 74 ? 15.602 8.651 -4.396 1.00 72.12 74 GLU A N 1
ATOM 577 C CA . GLU A 1 74 ? 14.374 9.229 -4.942 1.00 72.12 74 GLU A CA 1
ATOM 578 C C . GLU A 1 74 ? 14.155 10.652 -4.412 1.00 72.12 74 GLU A C 1
ATOM 580 O O . GLU A 1 74 ? 14.234 10.882 -3.204 1.00 72.12 74 GLU A O 1
ATOM 585 N N . PRO A 1 75 ? 13.867 11.624 -5.291 1.00 68.50 75 PRO A N 1
ATOM 586 C CA . PRO A 1 75 ? 13.623 12.988 -4.862 1.00 68.50 75 PRO A CA 1
ATOM 587 C C . PRO A 1 75 ? 12.271 13.095 -4.143 1.00 68.50 75 PRO A C 1
ATOM 589 O O . PRO A 1 75 ? 11.225 12.825 -4.733 1.00 68.50 75 PRO A O 1
ATOM 592 N N . ASP A 1 76 ? 12.289 13.573 -2.899 1.00 66.44 76 ASP A N 1
ATOM 593 C CA . ASP A 1 76 ? 11.091 14.014 -2.177 1.00 66.44 76 ASP A CA 1
ATOM 594 C C . ASP A 1 76 ? 10.581 15.326 -2.810 1.00 66.44 76 ASP A C 1
ATOM 596 O O . ASP A 1 76 ? 11.043 16.418 -2.464 1.00 66.44 76 ASP A O 1
ATOM 600 N N . ARG A 1 77 ? 9.675 15.231 -3.793 1.00 59.28 77 ARG A N 1
ATOM 601 C CA . ARG A 1 77 ? 8.994 16.377 -4.429 1.00 59.28 77 ARG A CA 1
ATOM 602 C C . ARG A 1 77 ? 7.505 16.415 -4.116 1.00 59.28 77 ARG A C 1
ATOM 604 O O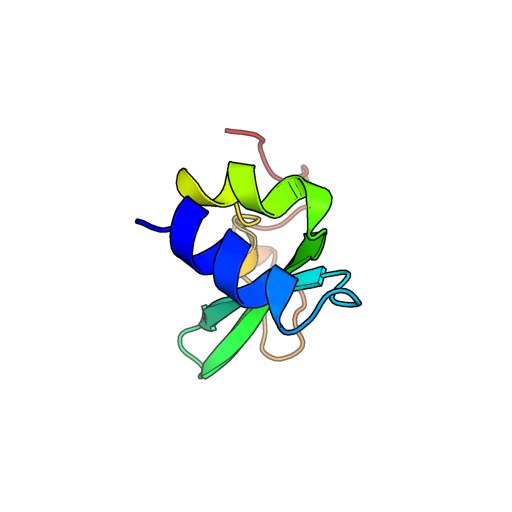 . ARG A 1 77 ? 6.872 15.338 -4.085 1.00 59.28 77 ARG A O 1
#

Radius of gyration: 15.62 Å; chains: 1; bounding box: 40×26×33 Å

InterPro domains:
  IPR036651 Glutamine synthetase, N-terminal domain superfamily [G3DSA:3.10.20.70] (10-75)
  IPR036651 Glutamine synthetase, N-terminal domain superfamily [SSF54368] (4-56)

Secondary structure (DSSP, 8-state):
-HHHHHHHHHHH-TT--EEEEEEE-TTS-EEEEEEEGGGGGGGGG-----GGGGSB-TTS-B-GGGTT-STT-----

Sequence (77 aa):
AFTQEVKRYLERYPNTQYVDVLLTDLNGCFRGKRIPVSSLKKLEKGCYFPASVFAMDILGNVVEEAGLGQEMGEPDR

Foldseek 3Di:
DQVVVLVVVCVVVVPDQWDWDWDQAPVRDTDTDIDGSVCSVVCVVNDDDQPQSHQADPVGDGDVVVVSDQPPHGDPD

Organism: NCBI:txid408170